Protein AF-A0A2P4YCI4-F1 (afdb_monomer_lite)

Structure (mmCIF, N/CA/C/O backbone):
data_AF-A0A2P4YCI4-F1
#
_entry.id   AF-A0A2P4YCI4-F1
#
loop_
_atom_site.group_PDB
_atom_site.id
_atom_site.type_symbol
_atom_site.label_atom_id
_atom_site.label_alt_id
_atom_site.label_comp_id
_atom_site.label_asym_id
_atom_site.label_entity_id
_atom_site.label_seq_id
_atom_site.pdbx_PDB_ins_code
_atom_site.Cartn_x
_atom_site.Cartn_y
_atom_site.Cartn_z
_atom_site.occupancy
_atom_site.B_iso_or_equiv
_atom_site.auth_seq_id
_atom_site.auth_comp_id
_atom_site.auth_asym_id
_atom_site.auth_atom_id
_atom_site.pdbx_PDB_model_num
ATOM 1 N N . ARG A 1 1 ? -0.848 -11.103 -3.197 1.00 94.88 1 ARG A N 1
ATOM 2 C CA . ARG A 1 1 ? -1.557 -11.322 -4.486 1.00 94.88 1 ARG A CA 1
ATOM 3 C C . ARG A 1 1 ? -0.926 -10.500 -5.609 1.00 94.88 1 ARG A C 1
ATOM 5 O O . ARG A 1 1 ? -0.331 -9.473 -5.314 1.00 94.88 1 ARG A O 1
ATOM 12 N N . ASN A 1 2 ? -1.054 -10.921 -6.872 1.00 96.44 2 ASN A N 1
ATOM 13 C CA . ASN A 1 2 ? -0.624 -10.121 -8.031 1.00 96.44 2 ASN A CA 1
ATOM 14 C C . ASN A 1 2 ? -1.763 -9.208 -8.507 1.00 96.44 2 ASN A C 1
ATOM 16 O O . ASN A 1 2 ? -2.918 -9.628 -8.503 1.00 96.44 2 ASN A O 1
ATOM 20 N N . ARG A 1 3 ? -1.448 -7.970 -8.895 1.00 96.25 3 ARG A N 1
ATOM 21 C CA . ARG A 1 3 ? -2.409 -6.957 -9.348 1.00 96.25 3 ARG A CA 1
ATOM 22 C C . ARG A 1 3 ? -1.786 -6.100 -10.448 1.00 96.25 3 ARG A C 1
ATOM 24 O O . ARG A 1 3 ? -0.648 -5.648 -10.317 1.00 96.25 3 ARG A O 1
ATOM 31 N N . TYR A 1 4 ? -2.553 -5.849 -11.506 1.00 96.56 4 TYR A N 1
ATOM 32 C CA . TYR A 1 4 ? -2.213 -4.826 -12.492 1.00 96.56 4 TYR A CA 1
ATOM 33 C C . TYR A 1 4 ? -2.598 -3.454 -11.936 1.00 96.56 4 TYR A C 1
ATOM 35 O O . TYR A 1 4 ? -3.752 -3.228 -11.567 1.00 96.56 4 TYR A O 1
ATOM 43 N N . LEU A 1 5 ? -1.617 -2.563 -11.831 1.00 94.56 5 LEU A N 1
ATOM 44 C CA . LEU A 1 5 ? -1.787 -1.174 -11.411 1.00 94.56 5 LEU A CA 1
ATOM 45 C C . LEU A 1 5 ? -1.442 -0.252 -12.587 1.00 94.56 5 LEU A C 1
ATOM 47 O O . LEU A 1 5 ? -0.996 -0.718 -13.635 1.00 94.56 5 LEU A O 1
ATOM 51 N N . MET A 1 6 ? -1.606 1.061 -12.410 1.00 94.38 6 MET A N 1
ATOM 52 C CA . MET A 1 6 ? -1.326 2.041 -13.474 1.00 94.38 6 MET A CA 1
ATOM 53 C C . MET A 1 6 ? 0.104 1.946 -14.023 1.00 94.38 6 MET A C 1
ATOM 55 O O . MET A 1 6 ? 0.329 2.208 -15.196 1.00 94.38 6 MET A O 1
ATOM 59 N N . THR A 1 7 ? 1.066 1.549 -13.189 1.00 94.50 7 THR A N 1
ATOM 60 C CA . THR A 1 7 ? 2.480 1.415 -13.569 1.00 94.50 7 THR A CA 1
ATOM 61 C C . THR A 1 7 ? 2.892 -0.040 -13.805 1.00 94.50 7 THR A C 1
ATOM 63 O O . THR A 1 7 ? 4.018 -0.412 -13.494 1.00 94.50 7 THR A O 1
ATOM 66 N N . GLY A 1 8 ? 1.958 -0.892 -14.228 1.00 96.25 8 GLY A N 1
ATOM 67 C CA . GLY A 1 8 ? 2.233 -2.286 -14.574 1.00 96.25 8 GLY A CA 1
ATOM 68 C C . GLY A 1 8 ? 1.955 -3.300 -13.461 1.00 96.25 8 GLY A C 1
ATOM 69 O O . GLY A 1 8 ? 1.244 -3.038 -12.482 1.00 96.25 8 GLY A O 1
ATOM 70 N N . MET A 1 9 ? 2.498 -4.507 -13.635 1.00 97.62 9 MET A N 1
ATOM 71 C CA . MET A 1 9 ? 2.226 -5.666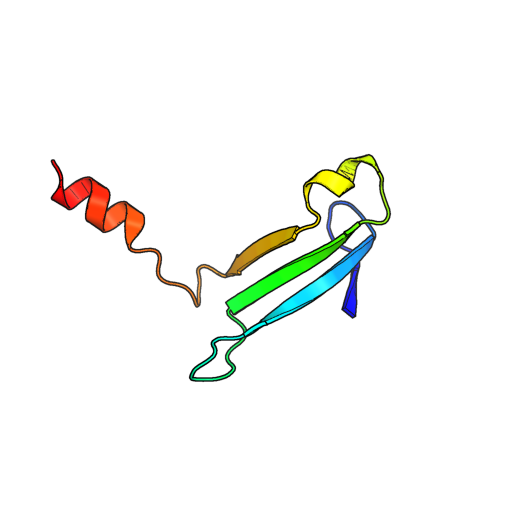 -12.779 1.00 97.62 9 MET A CA 1
ATOM 72 C C . MET A 1 9 ? 3.013 -5.616 -11.463 1.00 97.62 9 MET A C 1
ATOM 74 O O . MET A 1 9 ? 4.242 -5.493 -11.458 1.00 97.62 9 MET A O 1
ATOM 78 N N . HIS A 1 10 ? 2.301 -5.797 -10.349 1.00 98.38 10 HIS A N 1
ATOM 79 C CA . HIS A 1 10 ? 2.877 -5.821 -9.007 1.00 98.38 10 HIS A CA 1
ATOM 80 C C . HIS A 1 10 ? 2.369 -7.014 -8.197 1.00 98.38 10 HIS A C 1
ATOM 82 O O . HIS A 1 10 ? 1.200 -7.384 -8.272 1.00 98.38 10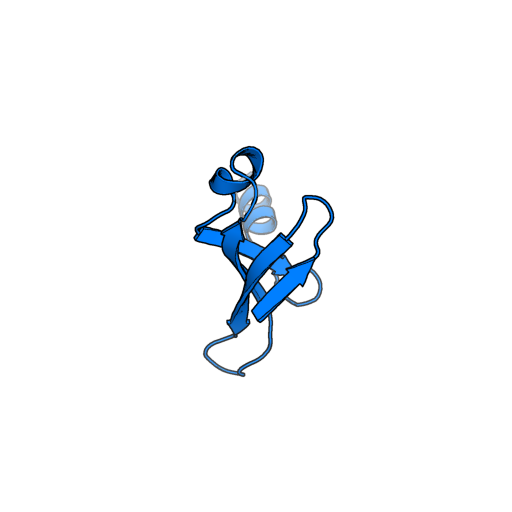 HIS A O 1
ATOM 88 N N . THR A 1 11 ? 3.230 -7.575 -7.356 1.00 98.25 11 THR A N 1
ATOM 89 C CA . THR A 1 11 ? 2.826 -8.398 -6.217 1.00 98.25 11 THR A CA 1
ATOM 90 C C . THR A 1 11 ? 2.638 -7.480 -5.015 1.00 98.25 11 THR A C 1
ATOM 92 O O . THR A 1 11 ? 3.565 -6.766 -4.632 1.00 98.25 11 THR A O 1
ATOM 95 N N . ILE A 1 12 ? 1.453 -7.505 -4.411 1.00 97.81 12 ILE A N 1
ATOM 96 C CA . ILE A 1 12 ? 1.095 -6.718 -3.226 1.00 97.81 12 ILE A CA 1
ATOM 97 C C . ILE A 1 12 ? 0.634 -7.624 -2.081 1.00 97.81 12 ILE A C 1
ATOM 99 O O . ILE A 1 12 ? 0.168 -8.745 -2.317 1.00 97.81 12 ILE A O 1
ATOM 103 N N . ALA A 1 13 ? 0.737 -7.134 -0.852 1.00 97.94 13 ALA A N 1
ATOM 104 C CA . ALA A 1 13 ? 0.133 -7.740 0.332 1.00 97.94 13 ALA A CA 1
ATOM 105 C C . ALA A 1 13 ? -0.790 -6.720 0.994 1.00 97.94 13 ALA A C 1
ATOM 107 O O . ALA A 1 13 ? -0.416 -5.553 1.092 1.00 97.94 13 ALA A O 1
ATOM 108 N N . ASP A 1 14 ? -1.976 -7.149 1.414 1.00 97.00 14 ASP A N 1
ATOM 109 C CA . ASP A 1 14 ? -2.897 -6.271 2.128 1.00 97.00 14 ASP A CA 1
ATOM 110 C C . ASP A 1 14 ? -2.327 -5.974 3.530 1.00 97.00 14 ASP A C 1
ATOM 112 O O . ASP A 1 14 ? -1.638 -6.804 4.131 1.00 97.00 14 ASP A O 1
ATOM 116 N N . VAL A 1 15 ? -2.556 -4.757 4.017 1.00 96.56 15 VAL A N 1
ATOM 117 C CA . VAL A 1 15 ? -2.143 -4.294 5.346 1.00 96.56 15 VAL A CA 1
ATOM 118 C C . VAL A 1 15 ? -3.372 -4.322 6.232 1.00 96.56 15 VAL A C 1
ATOM 120 O O . VAL A 1 15 ? -4.368 -3.674 5.918 1.00 96.56 15 VAL A O 1
ATOM 123 N N . LEU A 1 16 ? -3.295 -5.073 7.324 1.00 96.38 16 LEU A N 1
ATOM 124 C CA . LEU A 1 16 ? -4.407 -5.291 8.239 1.00 96.38 16 LEU A CA 1
ATOM 125 C C . LEU A 1 16 ? -4.144 -4.566 9.558 1.00 96.38 16 LEU A C 1
ATOM 127 O O . LEU A 1 16 ? -3.008 -4.529 10.038 1.00 96.38 16 LEU A O 1
ATOM 131 N N . CYS A 1 17 ? -5.198 -4.017 10.153 1.00 94.75 17 CYS A N 1
ATOM 132 C CA . CYS A 1 17 ? -5.155 -3.563 11.535 1.00 94.75 17 CYS A CA 1
ATOM 133 C C . CYS A 1 17 ? -4.984 -4.772 12.462 1.00 94.75 17 CYS A C 1
ATOM 135 O O . CYS A 1 17 ? -5.790 -5.694 12.422 1.00 94.75 17 CYS A O 1
ATOM 137 N N . SER A 1 18 ? -3.987 -4.749 13.345 1.00 95.81 18 SER A N 1
ATOM 138 C CA . SER A 1 18 ? -3.711 -5.858 14.270 1.00 95.81 18 SER A CA 1
ATOM 139 C C . SER A 1 18 ? -4.792 -6.083 15.334 1.00 95.81 18 SER A C 1
ATOM 141 O O . SER A 1 18 ? -4.737 -7.080 16.048 1.00 95.81 18 SER A O 1
ATOM 143 N N . GLN A 1 19 ? -5.740 -5.155 15.481 1.00 96.38 19 GLN A N 1
ATOM 144 C CA . GLN A 1 19 ? -6.791 -5.219 16.498 1.00 96.38 19 GLN A CA 1
ATOM 145 C C . GLN A 1 19 ? -8.146 -5.659 15.943 1.00 96.38 19 GLN A C 1
ATOM 147 O O . GLN A 1 19 ? -8.923 -6.278 16.664 1.00 96.38 19 GLN A O 1
ATOM 152 N N . CYS A 1 20 ? -8.453 -5.307 14.693 1.00 94.94 20 CYS A N 1
ATOM 153 C CA . CYS A 1 20 ? -9.769 -5.546 14.097 1.00 94.94 20 CYS A CA 1
ATOM 154 C C . CYS A 1 20 ? -9.720 -6.235 12.730 1.00 94.94 20 CYS A C 1
ATOM 156 O O . CYS A 1 20 ? -10.767 -6.390 12.106 1.00 94.94 20 CYS A O 1
ATOM 158 N N . ASP A 1 21 ? -8.528 -6.600 12.245 1.00 95.31 21 ASP A N 1
ATOM 159 C CA . ASP A 1 21 ? -8.283 -7.243 10.946 1.00 95.31 21 ASP A CA 1
ATOM 160 C C . ASP A 1 21 ? -8.853 -6.482 9.739 1.00 95.31 21 ASP A C 1
ATOM 162 O O . ASP A 1 21 ? -8.979 -7.012 8.635 1.00 95.31 21 ASP A O 1
ATOM 166 N N . PHE A 1 22 ? -9.181 -5.204 9.925 1.00 95.31 22 PHE A N 1
ATOM 167 C CA . PHE A 1 22 ? -9.673 -4.360 8.854 1.00 95.31 22 PHE A CA 1
ATOM 168 C C . PHE A 1 22 ? -8.533 -4.008 7.890 1.00 95.31 22 PHE A C 1
ATOM 170 O O . PHE A 1 22 ? -7.414 -3.714 8.319 1.00 95.31 22 PHE A O 1
ATOM 177 N N . VAL A 1 23 ? -8.811 -4.027 6.584 1.00 95.50 23 VAL A N 1
ATOM 178 C CA . VAL A 1 23 ? -7.825 -3.693 5.548 1.00 95.50 23 VAL A CA 1
ATOM 179 C C . VAL A 1 23 ? -7.619 -2.183 5.512 1.00 95.50 23 VAL A C 1
ATOM 181 O O . VAL A 1 23 ? -8.517 -1.435 5.145 1.00 95.50 23 VAL A O 1
ATOM 184 N N . LEU A 1 24 ? -6.418 -1.739 5.864 1.00 95.88 24 LEU A N 1
ATOM 185 C CA . LEU A 1 24 ? -6.039 -0.325 5.878 1.00 95.88 24 LEU A CA 1
ATOM 186 C C . LEU A 1 24 ? -5.365 0.124 4.571 1.00 95.88 24 LEU A C 1
ATOM 188 O O . LEU A 1 24 ? -5.191 1.318 4.334 1.00 95.88 24 LEU A O 1
ATOM 192 N N . GLY A 1 25 ? -4.933 -0.828 3.740 1.00 95.94 25 GLY A N 1
ATOM 193 C CA . GLY A 1 25 ? -4.216 -0.551 2.500 1.00 95.94 25 GLY A CA 1
ATOM 194 C C . GLY A 1 25 ? -3.4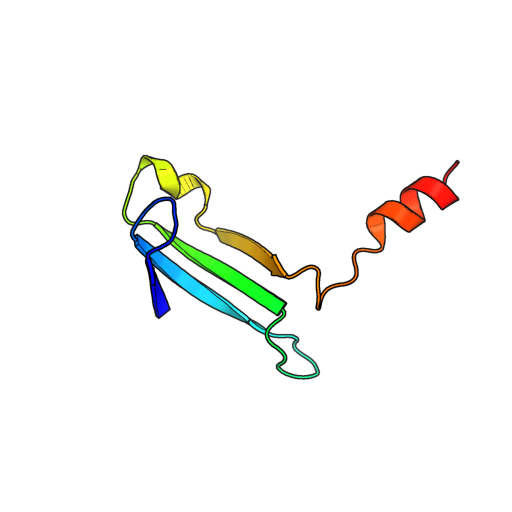05 -1.745 2.004 1.00 95.94 25 GLY A C 1
ATOM 195 O O . GLY A 1 25 ? -3.760 -2.900 2.247 1.00 95.94 25 GLY A O 1
ATOM 196 N N . TRP A 1 26 ? -2.295 -1.486 1.308 1.00 97.19 26 TRP A N 1
ATOM 197 C CA . TRP A 1 26 ? -1.405 -2.531 0.797 1.00 97.19 26 TRP A CA 1
ATOM 198 C C . TRP A 1 26 ? 0.071 -2.125 0.760 1.00 97.19 26 TRP A C 1
ATOM 200 O O . TRP A 1 26 ? 0.437 -0.961 0.598 1.00 97.19 26 TRP A O 1
ATOM 210 N N . LYS A 1 27 ? 0.943 -3.130 0.835 1.00 97.69 27 LYS A N 1
ATOM 211 C CA . LYS A 1 27 ? 2.391 -3.025 0.643 1.00 97.69 27 LYS A CA 1
ATOM 212 C C . LYS A 1 27 ? 2.790 -3.567 -0.723 1.00 97.69 27 LYS A C 1
ATOM 214 O O . LYS A 1 27 ? 2.335 -4.639 -1.126 1.00 97.69 27 LYS A O 1
ATOM 219 N N . TYR A 1 28 ? 3.705 -2.886 -1.407 1.00 98.19 28 TYR A N 1
ATOM 220 C CA . TYR A 1 28 ? 4.360 -3.438 -2.592 1.00 98.19 28 TYR A CA 1
ATOM 221 C C . TYR A 1 28 ? 5.398 -4.486 -2.179 1.00 98.19 28 TYR A C 1
ATOM 223 O O . TYR A 1 28 ? 6.397 -4.168 -1.534 1.00 98.19 28 TYR A O 1
ATOM 231 N N . ILE A 1 29 ? 5.175 -5.738 -2.570 1.00 98.19 29 ILE A N 1
ATOM 232 C CA . ILE A 1 29 ? 6.112 -6.843 -2.332 1.00 98.19 29 ILE A CA 1
ATOM 233 C C . ILE A 1 29 ? 7.106 -6.951 -3.482 1.00 98.19 29 ILE A C 1
ATOM 235 O O . ILE A 1 29 ? 8.301 -7.098 -3.250 1.00 98.19 29 ILE A O 1
ATOM 239 N N . LYS A 1 30 ? 6.611 -6.880 -4.722 1.00 97.88 30 LYS A N 1
ATOM 240 C CA . LYS A 1 30 ? 7.443 -6.987 -5.919 1.00 97.88 30 LYS A CA 1
ATOM 241 C C . LYS A 1 30 ? 6.866 -6.170 -7.068 1.00 97.88 30 LYS A C 1
ATOM 243 O O . LYS A 1 30 ? 5.666 -6.235 -7.320 1.00 97.88 30 LYS A O 1
ATOM 248 N N . ALA A 1 31 ? 7.712 -5.454 -7.790 1.00 97.81 31 ALA A N 1
ATOM 249 C CA . ALA A 1 31 ? 7.405 -4.835 -9.071 1.00 97.81 31 ALA A CA 1
ATOM 250 C C . ALA A 1 31 ? 8.081 -5.627 -10.198 1.00 97.81 31 ALA A C 1
ATOM 252 O O . ALA A 1 31 ? 9.233 -6.054 -10.061 1.00 97.81 31 ALA A O 1
ATOM 253 N N . MET A 1 32 ? 7.371 -5.852 -11.305 1.00 97.50 32 MET A N 1
ATOM 254 C CA . MET A 1 32 ? 7.944 -6.560 -12.459 1.00 97.50 32 MET A CA 1
ATOM 255 C C . MET A 1 32 ? 8.828 -5.647 -13.312 1.00 97.50 32 MET A C 1
ATOM 257 O O . MET A 1 32 ? 9.834 -6.092 -13.856 1.00 97.50 32 MET A O 1
ATOM 261 N N . GLU A 1 33 ? 8.494 -4.361 -13.379 1.00 96.75 33 GLU A N 1
ATOM 262 C CA . GLU A 1 33 ? 9.261 -3.360 -14.116 1.00 96.75 33 GLU A CA 1
ATOM 263 C C . GLU A 1 33 ? 10.387 -2.786 -13.249 1.00 96.75 33 GLU A C 1
ATOM 265 O O . GLU A 1 33 ? 10.167 -2.377 -12.105 1.00 96.75 33 GLU A O 1
ATOM 270 N N . SER A 1 34 ? 11.604 -2.717 -13.798 1.00 96.50 34 SER A N 1
ATOM 271 C CA . SER A 1 34 ? 12.780 -2.173 -13.102 1.00 96.50 34 SER A CA 1
ATOM 272 C C . SER A 1 34 ? 12.579 -0.717 -12.676 1.00 96.50 34 SER A C 1
ATOM 274 O O . SER A 1 34 ? 12.937 -0.346 -11.560 1.00 96.50 34 SER A O 1
ATOM 276 N N . SER A 1 35 ? 11.917 0.078 -13.523 1.00 97.44 35 SER A N 1
ATOM 277 C CA . SER A 1 35 ? 11.557 1.476 -13.259 1.00 97.44 35 SER A CA 1
ATOM 278 C C . SER A 1 35 ? 10.657 1.648 -12.032 1.00 97.44 35 SER A C 1
ATOM 280 O O . SER A 1 35 ? 10.608 2.736 -11.473 1.00 97.44 35 SER A O 1
ATOM 282 N N . GLN A 1 36 ? 9.972 0.588 -11.586 1.00 97.94 36 GLN A N 1
ATOM 283 C CA . GLN A 1 36 ? 9.040 0.601 -10.457 1.00 97.94 36 GLN A CA 1
ATOM 284 C C . GLN A 1 36 ? 9.610 -0.050 -9.188 1.00 97.94 36 GLN A C 1
ATOM 286 O O . GLN A 1 36 ? 8.945 -0.052 -8.153 1.00 97.94 36 GLN A O 1
ATOM 291 N N . LYS A 1 37 ? 10.851 -0.564 -9.215 1.00 97.19 37 LYS A N 1
ATOM 292 C CA . LYS A 1 37 ? 11.484 -1.238 -8.063 1.00 97.19 37 LYS A CA 1
ATOM 293 C C . LYS A 1 37 ? 11.586 -0.369 -6.818 1.00 97.19 37 LYS A C 1
ATOM 295 O O . LYS A 1 37 ? 11.478 -0.879 -5.711 1.00 97.19 37 LYS A O 1
ATOM 300 N N . TYR A 1 38 ? 11.684 0.948 -6.990 1.00 97.31 38 TYR A N 1
ATOM 301 C CA . TYR A 1 38 ? 11.680 1.909 -5.885 1.00 97.31 38 TYR A CA 1
ATOM 302 C C . TYR A 1 38 ? 10.386 1.892 -5.045 1.00 97.31 38 TYR A C 1
ATOM 304 O O . TYR A 1 38 ? 10.346 2.513 -3.981 1.00 97.31 38 TYR A O 1
ATOM 312 N N . LYS A 1 39 ? 9.309 1.251 -5.525 1.00 97.50 39 LYS A N 1
ATOM 313 C CA . LYS A 1 39 ? 8.058 1.064 -4.780 1.00 97.50 39 LYS A CA 1
ATOM 314 C C . LYS A 1 39 ? 8.106 -0.133 -3.841 1.00 97.50 39 LYS A C 1
ATOM 316 O O . LYS A 1 39 ? 7.352 -0.137 -2.876 1.00 97.50 39 LYS A O 1
ATOM 321 N N . GLU A 1 40 ? 8.952 -1.131 -4.100 1.00 97.81 40 GLU A N 1
ATOM 322 C CA . GLU A 1 40 ? 9.050 -2.326 -3.257 1.00 97.81 40 GLU A CA 1
ATOM 323 C C . GLU A 1 40 ? 9.360 -1.934 -1.807 1.00 97.81 40 GLU A C 1
ATOM 325 O O . GLU A 1 40 ? 10.192 -1.072 -1.536 1.00 97.81 40 GLU A O 1
ATOM 330 N N . GLY A 1 41 ? 8.629 -2.523 -0.862 1.00 96.88 41 GLY A N 1
ATOM 331 C CA . GLY A 1 41 ? 8.721 -2.174 0.552 1.00 96.88 41 GLY A CA 1
ATOM 332 C C . GLY A 1 41 ? 7.842 -0.998 0.989 1.00 96.88 41 GLY A C 1
ATOM 333 O O . GLY A 1 41 ? 7.559 -0.903 2.182 1.00 96.88 41 GLY A O 1
ATOM 334 N N . LYS A 1 42 ? 7.367 -0.150 0.066 1.00 97.38 42 LYS A N 1
ATOM 335 C CA . LYS A 1 42 ? 6.496 0.993 0.385 1.00 97.38 42 LYS A CA 1
ATOM 336 C C . LYS A 1 42 ? 5.042 0.572 0.587 1.00 97.38 42 LYS A C 1
ATOM 338 O O . LYS A 1 42 ? 4.599 -0.467 0.087 1.00 97.38 42 LYS A O 1
ATOM 343 N N . PHE A 1 43 ? 4.307 1.426 1.290 1.00 95.94 43 PHE A N 1
ATOM 344 C CA . PHE A 1 43 ? 2.908 1.236 1.655 1.00 95.94 43 PHE A CA 1
ATO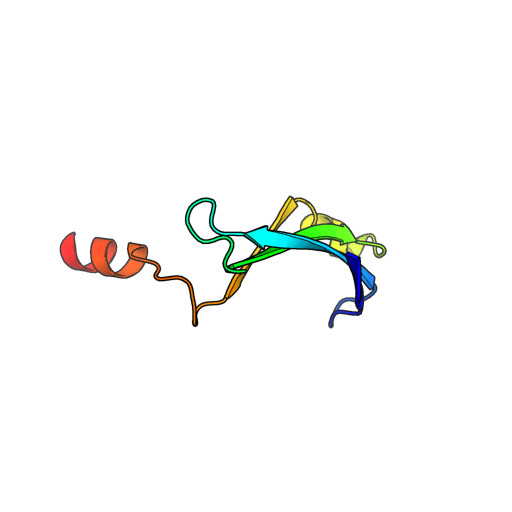M 345 C C . PHE A 1 43 ? 2.025 2.273 0.967 1.00 95.94 43 PHE A C 1
ATOM 347 O O . PHE A 1 43 ? 2.442 3.411 0.755 1.00 95.94 43 PHE A O 1
ATOM 354 N N . ILE A 1 44 ? 0.809 1.861 0.628 1.00 94.81 44 ILE A N 1
ATOM 355 C CA . ILE A 1 44 ? -0.300 2.739 0.273 1.00 94.81 44 ILE A CA 1
ATOM 356 C C . ILE A 1 44 ? -1.380 2.487 1.311 1.00 94.81 44 ILE A C 1
ATOM 358 O O . ILE A 1 44 ? -1.811 1.346 1.464 1.00 94.81 44 ILE A O 1
ATOM 362 N N . MET A 1 45 ? -1.782 3.542 2.008 1.00 94.25 45 MET A N 1
ATOM 363 C CA . MET A 1 45 ? -2.843 3.513 3.00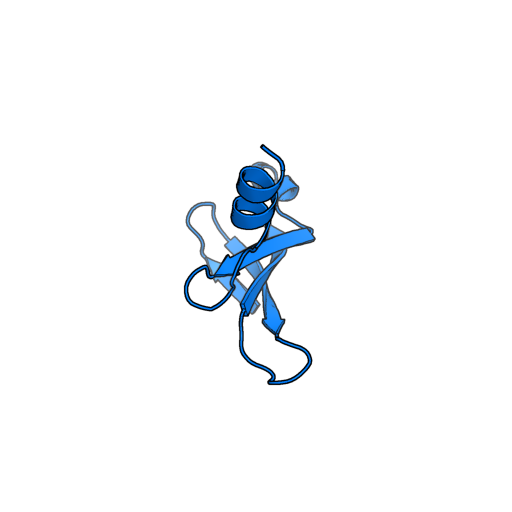7 1.00 94.25 45 MET A CA 1
ATOM 364 C C . MET A 1 45 ? -4.063 4.243 2.448 1.00 94.25 45 MET A C 1
ATOM 366 O O . MET A 1 45 ? -3.922 5.224 1.716 1.00 94.25 45 MET A O 1
ATOM 370 N N . GLU A 1 46 ? -5.255 3.755 2.760 1.00 91.81 46 GLU A N 1
ATOM 371 C CA . GLU A 1 46 ? -6.500 4.359 2.298 1.00 91.81 46 GLU A CA 1
ATOM 372 C C . GLU A 1 46 ? -6.979 5.427 3.295 1.00 91.81 46 GLU A C 1
ATOM 374 O O . GLU A 1 46 ? -7.359 5.112 4.419 1.00 91.81 46 GLU A O 1
ATOM 379 N N . TYR A 1 47 ? -7.009 6.698 2.871 1.00 86.94 47 TYR A N 1
ATOM 380 C CA . TYR A 1 47 ? -7.433 7.835 3.712 1.00 86.94 47 TYR A CA 1
ATOM 381 C C . TYR A 1 47 ? -8.837 7.686 4.307 1.00 86.94 47 TYR A C 1
ATOM 383 O O . TYR A 1 47 ? -9.107 8.185 5.391 1.00 86.94 47 TYR A O 1
ATOM 391 N N . ALA A 1 48 ? -9.747 6.992 3.620 1.00 86.56 48 ALA A N 1
ATOM 392 C CA . ALA A 1 48 ? -11.111 6.799 4.109 1.00 86.56 48 ALA A CA 1
ATOM 393 C C . ALA A 1 48 ? -11.176 5.991 5.420 1.00 86.56 48 ALA A C 1
ATOM 395 O O . ALA A 1 48 ? -12.188 6.034 6.115 1.00 86.56 48 ALA A O 1
ATOM 396 N N . VAL A 1 49 ? -10.120 5.236 5.738 1.00 86.81 49 VAL A N 1
ATOM 397 C CA . VAL A 1 49 ? -10.085 4.278 6.854 1.00 86.81 49 VAL A CA 1
ATOM 398 C C . VAL A 1 49 ? -8.870 4.471 7.765 1.00 86.81 49 VAL A C 1
ATOM 400 O O . VAL A 1 49 ? -8.698 3.726 8.726 1.00 86.81 49 VAL A O 1
ATOM 403 N N . VAL A 1 50 ? -8.043 5.483 7.488 1.00 86.75 50 VAL A N 1
ATOM 404 C CA . VAL A 1 50 ? -6.868 5.856 8.281 1.00 86.75 50 VAL A CA 1
ATOM 405 C C . VAL A 1 50 ? -6.954 7.340 8.612 1.00 86.75 50 VAL A C 1
ATOM 407 O O . VAL A 1 50 ? -7.039 8.168 7.710 1.00 86.75 50 VAL A O 1
ATOM 410 N N . GLN A 1 51 ? -6.916 7.667 9.903 1.00 85.19 51 GLN A N 1
ATOM 411 C CA . GLN A 1 51 ? -6.744 9.038 10.382 1.00 85.19 51 GLN A CA 1
ATOM 412 C C . GLN A 1 51 ? -5.245 9.319 10.529 1.00 85.19 51 GLN A C 1
ATOM 414 O O . GLN A 1 51 ? -4.514 8.499 11.088 1.00 85.19 51 GLN A O 1
ATOM 419 N N . ASP A 1 52 ? -4.791 10.440 9.976 1.00 80.56 52 ASP A N 1
ATOM 420 C CA . ASP A 1 52 ? -3.413 10.910 10.087 1.00 80.56 52 ASP A CA 1
ATOM 421 C C . ASP A 1 52 ? -3.394 12.189 10.928 1.00 80.56 52 ASP A C 1
ATOM 423 O O . ASP A 1 52 ? -3.734 13.270 10.452 1.00 80.56 52 ASP A O 1
ATOM 427 N N . ASP A 1 53 ? -2.990 12.057 12.189 1.00 78.25 53 ASP A N 1
ATOM 428 C CA . ASP A 1 53 ? -2.980 13.167 13.148 1.00 78.25 53 ASP A CA 1
ATOM 429 C C . ASP A 1 53 ? -1.769 14.107 12.955 1.00 78.25 53 ASP A C 1
ATOM 431 O O . ASP A 1 53 ? -1.570 15.052 13.726 1.00 78.25 53 ASP A O 1
ATOM 435 N N . SER A 1 54 ? -0.903 13.857 11.962 1.00 71.56 54 SER A N 1
ATOM 436 C CA . SER A 1 54 ? 0.323 14.642 11.765 1.00 71.56 54 SER A CA 1
ATOM 437 C C . SER A 1 54 ? 0.054 16.107 11.405 1.00 71.56 54 SER A C 1
ATOM 439 O O . SER A 1 54 ? 0.809 16.983 11.836 1.00 71.56 54 SER A O 1
ATOM 441 N N . GLU A 1 55 ? -1.039 16.401 10.694 1.00 63.66 55 GLU A N 1
ATOM 442 C CA . GLU A 1 55 ? -1.438 17.776 10.361 1.00 63.66 55 GLU A CA 1
ATOM 443 C C . GLU A 1 55 ? -1.984 18.530 11.583 1.00 63.66 55 GLU A C 1
ATOM 445 O O . GLU A 1 55 ? -1.647 19.696 11.802 1.00 63.66 55 GLU A O 1
ATOM 450 N N . GLU A 1 56 ? -2.760 17.858 12.436 1.00 60.81 56 GLU A N 1
ATOM 451 C CA . GLU A 1 56 ? -3.310 18.446 13.662 1.00 60.81 56 GLU A CA 1
ATOM 452 C C . GLU A 1 56 ? -2.193 18.792 14.662 1.00 60.81 56 GLU A C 1
ATOM 454 O O . GLU A 1 56 ? -2.188 19.855 15.286 1.00 60.81 56 GLU A O 1
ATOM 459 N N . GLN A 1 57 ? -1.158 17.954 14.751 1.00 58.34 57 GLN A N 1
ATOM 460 C CA . GLN A 1 57 ? 0.026 18.234 15.567 1.00 58.34 57 GLN A CA 1
ATOM 461 C C . GLN A 1 57 ? 0.922 19.351 15.009 1.00 58.34 57 GLN A C 1
ATOM 463 O O . GLN A 1 57 ? 1.736 19.887 15.765 1.00 58.34 57 GLN A O 1
ATOM 468 N N . ALA A 1 58 ? 0.844 19.672 13.714 1.00 62.03 58 ALA A N 1
ATOM 469 C CA . ALA A 1 58 ? 1.596 20.774 13.112 1.00 62.03 58 ALA A CA 1
ATOM 470 C C . ALA A 1 58 ? 0.947 22.129 13.433 1.00 62.03 58 ALA A C 1
ATOM 472 O O . ALA A 1 58 ? 1.651 23.068 13.800 1.00 62.03 58 ALA A O 1
ATOM 473 N N . TRP A 1 59 ? -0.386 22.205 13.379 1.00 59.28 59 TRP A N 1
ATOM 474 C CA . TRP A 1 59 ? -1.146 23.401 13.754 1.00 59.28 59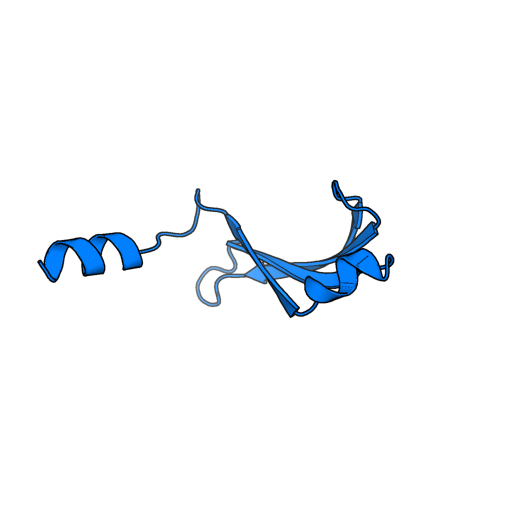 TRP A CA 1
ATOM 475 C C . TRP A 1 59 ? -1.109 23.693 15.252 1.00 59.28 59 TRP A C 1
ATOM 477 O O . TRP A 1 59 ? -0.949 24.844 15.636 1.00 59.28 59 TRP A O 1
ATOM 487 N N . ASN A 1 60 ? -1.170 22.662 16.099 1.00 63.47 60 ASN A N 1
ATOM 488 C CA . ASN A 1 60 ? -1.101 22.821 17.558 1.00 63.47 60 ASN A CA 1
ATOM 489 C C . ASN A 1 60 ? 0.305 23.177 18.088 1.00 63.47 60 ASN A C 1
ATOM 491 O O . ASN A 1 60 ? 0.484 23.354 19.293 1.00 63.47 60 ASN A O 1
ATOM 495 N N . ARG A 1 61 ? 1.321 23.221 17.214 1.00 59.81 61 ARG A N 1
ATOM 496 C CA . ARG A 1 61 ? 2.702 23.621 17.536 1.00 59.81 61 ARG A CA 1
ATOM 497 C C . ARG A 1 61 ? 3.046 25.053 17.101 1.00 59.81 61 ARG A C 1
ATOM 499 O O . ARG A 1 61 ? 4.176 25.479 17.347 1.00 59.81 61 ARG A O 1
ATOM 506 N N . LEU A 1 62 ? 2.110 25.759 16.465 1.00 56.31 62 LEU A N 1
ATOM 507 C CA . LEU A 1 62 ? 2.176 27.195 16.168 1.00 56.31 62 LEU A CA 1
ATOM 508 C C . LEU A 1 62 ? 1.443 27.990 17.253 1.00 56.31 62 LEU A C 1
ATOM 510 O O . LEU A 1 62 ? 1.902 29.119 17.533 1.00 56.31 62 LEU A O 1
#

Foldseek 3Di:
DWDQDPVGIFDKDFDADPPPRDGQFIATCDDPDPVCRVRHRPTDGDPVRDDDCPVVVVVVVD

Radius of gyration: 14.86 Å; chains: 1; bounding box: 24×38×32 Å

Secondary structure (DSSP, 8-state):
-EEEETTEEEEEEEEE-TTT--EEEEEEEEESSGGGGGGTT-EEE-TTT---THHHHHHTT-

InterPro domains:
  IPR004910 Yippee/Mis18/Cereblon [PF03226] (11-48)
  IPR034751 Yippee domain [PS51792] (1-54)
  IPR039058 Yippee family [PTHR13848] (2-51)

pLDDT: mean 90.06, std 12.49, range [56.31, 98.38]

Organism: NCBI:txid4796

Sequence (62 aa):
RNRYLMTGMHTIADVLCSQCDFVLGWKYIKAMESSQKYKEGKFIMEYAVVQDDSEEQAWNRL